Protein AF-A0A379X1Y9-F1 (afdb_monomer_lite)

Foldseek 3Di:
DQCVLVVLLCVQQVVLLVQLVVLLVCVVVVVADLLRSLVSLQVSLVSNVVSVVSNVVSVVCVVVLVVLCVVPPPDPVSLVSVLSVLLSVLSNVLSVCSNVVHPPVSSSVSSVVSSVSD

Radius of gyration: 15.01 Å; chains: 1; bounding box: 38×23×41 Å

Secondary structure (DSSP, 8-state):
---HHHHHHHHHHHHHHHHHHHHHHHHHTT-S-HHHHHHHHHHHHHHHHHHHHHHHHHHS-HHHHHHHHTTTTS-HHHHHHHHHHHHHHHHHHHHHHHHTT-SHHHHHHHHHHHHHH-

InterPro domains:
  IPR007059 DMSO reductase anchor subunit (DmsC) [PF04976] (1-110)
  IPR007059 DMSO reductase anchor subunit (DmsC) [PTHR38095] (1-117)

Sequence (118 aa):
MHELPLVFFTVFTQSAVGAFILLLIGGAMGLVAPRRKAIGLFSVMCLFGLGVIVGTFHVGQPLRALNMLLRVGHSPMSNEIVLSAAFAALGGLGALGLLLNRATPLCNALVWLAAIVE

Organism: Salmonella enterica I (NCBI:txid59201)

Structure (mmCIF, N/CA/C/O backbone):
data_AF-A0A379X1Y9-F1
#
_entry.id   AF-A0A379X1Y9-F1
#
loop_
_atom_site.group_PDB
_atom_site.id
_atom_site.type_symbol
_atom_site.label_atom_id
_atom_site.label_alt_id
_atom_site.label_comp_id
_atom_site.label_asym_id
_atom_site.label_entity_id
_atom_site.label_seq_id
_atom_site.pdbx_PDB_ins_code
_atom_site.Cartn_x
_atom_site.Cartn_y
_atom_site.Cartn_z
_atom_site.occupancy
_atom_site.B_iso_or_equiv
_atom_site.auth_seq_id
_atom_site.auth_comp_id
_atom_site.auth_asym_id
_atom_site.auth_atom_id
_atom_site.pdbx_PDB_model_num
ATOM 1 N N . MET A 1 1 ? 25.267 -13.020 -14.544 1.00 44.81 1 MET A N 1
ATOM 2 C CA . MET A 1 1 ? 24.793 -12.792 -13.158 1.00 44.81 1 MET A CA 1
ATOM 3 C C . MET A 1 1 ? 24.255 -11.361 -13.045 1.00 44.81 1 MET A C 1
ATOM 5 O O . MET A 1 1 ? 24.910 -10.500 -12.476 1.00 44.81 1 MET A O 1
ATOM 9 N N . HIS A 1 2 ? 23.119 -11.070 -13.688 1.00 56.44 2 HIS A N 1
ATOM 10 C CA . HIS A 1 2 ? 22.535 -9.718 -13.813 1.00 56.44 2 HIS A CA 1
ATOM 11 C C . HIS A 1 2 ? 20.997 -9.764 -13.689 1.00 56.44 2 HIS A C 1
ATOM 13 O O . HIS A 1 2 ? 20.296 -8.927 -14.233 1.00 56.44 2 HIS A O 1
ATOM 19 N N . GLU A 1 3 ? 20.458 -10.760 -12.985 1.00 61.97 3 GLU A N 1
ATOM 20 C CA . GLU A 1 3 ? 19.004 -10.981 -12.861 1.00 61.97 3 GLU A CA 1
ATOM 21 C C . GLU A 1 3 ? 18.552 -11.036 -11.398 1.00 61.97 3 GLU A C 1
ATOM 23 O O . GLU A 1 3 ? 17.390 -10.790 -11.100 1.00 61.97 3 GLU A O 1
ATOM 28 N N . LEU A 1 4 ? 19.493 -11.267 -10.472 1.00 72.81 4 LEU A N 1
ATOM 29 C CA . LEU A 1 4 ? 19.264 -11.284 -9.025 1.00 72.81 4 LEU A CA 1
ATOM 30 C C . LEU A 1 4 ? 18.445 -10.080 -8.534 1.00 72.81 4 LEU A C 1
ATOM 32 O O . LEU A 1 4 ? 17.497 -10.294 -7.787 1.00 72.81 4 LEU A O 1
ATOM 36 N N . PRO A 1 5 ? 18.716 -8.835 -8.965 1.00 70.06 5 PRO A N 1
ATOM 37 C CA . PRO A 1 5 ? 17.932 -7.702 -8.481 1.00 70.06 5 PRO A CA 1
ATOM 38 C C . PRO A 1 5 ? 16.508 -7.642 -9.040 1.00 70.06 5 PRO A C 1
ATOM 40 O O . PRO A 1 5 ? 15.612 -7.173 -8.345 1.00 70.06 5 PRO A O 1
ATOM 43 N N . LEU A 1 6 ? 16.283 -8.153 -10.256 1.00 75.19 6 LEU A N 1
ATOM 44 C CA . LEU A 1 6 ? 14.934 -8.296 -10.807 1.00 75.19 6 LEU A CA 1
ATOM 45 C C . LEU A 1 6 ? 14.155 -9.372 -10.038 1.00 75.19 6 LEU A C 1
ATOM 47 O O . LEU A 1 6 ? 12.997 -9.158 -9.704 1.00 75.19 6 LEU A O 1
ATOM 51 N N . VAL A 1 7 ? 14.813 -10.477 -9.677 1.00 81.50 7 VAL A N 1
ATOM 52 C CA . VAL A 1 7 ? 14.224 -11.532 -8.837 1.00 81.50 7 VAL A CA 1
ATOM 53 C C . VAL A 1 7 ? 13.876 -11.000 -7.444 1.00 81.50 7 VAL A C 1
ATOM 55 O O . VAL A 1 7 ? 12.780 -11.247 -6.948 1.00 81.50 7 VAL A O 1
ATOM 58 N N . PHE A 1 8 ? 14.771 -10.240 -6.806 1.00 78.94 8 PHE A N 1
ATOM 59 C CA . PHE A 1 8 ? 14.478 -9.624 -5.509 1.00 78.94 8 PHE A CA 1
ATOM 60 C C . PHE A 1 8 ? 13.332 -8.620 -5.597 1.00 78.94 8 PHE A C 1
ATOM 62 O O . PHE A 1 8 ? 12.477 -8.616 -4.714 1.00 78.94 8 PHE A O 1
ATOM 69 N N . PHE A 1 9 ? 13.287 -7.814 -6.663 1.00 82.06 9 PHE A N 1
ATOM 70 C CA . PHE A 1 9 ? 12.163 -6.924 -6.930 1.00 82.06 9 PHE A CA 1
ATOM 71 C C . PHE A 1 9 ? 10.852 -7.712 -6.951 1.00 82.06 9 PHE A C 1
ATOM 73 O O . PHE A 1 9 ? 10.000 -7.458 -6.105 1.00 82.06 9 PHE A O 1
ATOM 80 N N . THR A 1 10 ? 10.728 -8.715 -7.826 1.00 85.50 10 THR A N 1
ATOM 81 C CA . THR A 1 10 ? 9.474 -9.464 -7.990 1.00 85.50 10 THR A CA 1
ATO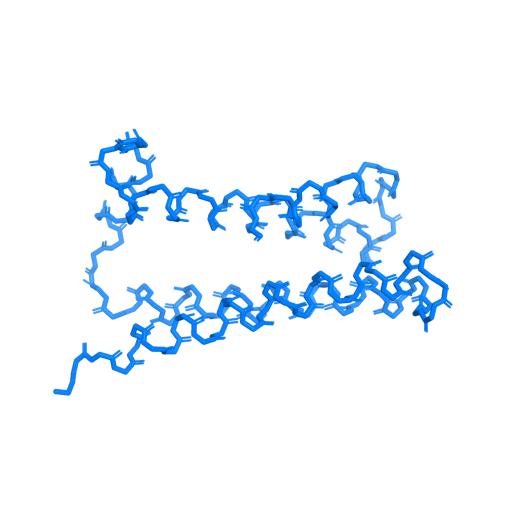M 82 C C . THR A 1 10 ? 9.076 -10.216 -6.725 1.00 85.50 10 THR A C 1
ATOM 84 O O . THR A 1 10 ? 7.914 -10.192 -6.336 1.00 85.50 10 THR A O 1
ATOM 87 N N . VAL A 1 11 ? 10.028 -10.857 -6.038 1.00 89.19 11 VAL A N 1
ATOM 88 C CA . VAL A 1 11 ? 9.720 -11.635 -4.830 1.00 89.19 11 VAL A CA 1
ATOM 89 C C . VAL A 1 11 ? 9.265 -10.721 -3.695 1.00 89.19 11 VAL A C 1
ATOM 91 O O . VAL A 1 11 ? 8.269 -11.030 -3.040 1.00 89.19 11 VAL A O 1
ATOM 94 N N . PHE A 1 12 ? 9.947 -9.598 -3.452 1.00 88.19 12 PHE A N 1
ATOM 95 C CA . PHE A 1 12 ? 9.567 -8.698 -2.363 1.00 88.19 12 PHE A CA 1
ATOM 96 C C . PHE A 1 12 ? 8.264 -7.955 -2.643 1.00 88.19 12 PHE A C 1
ATOM 98 O O . PHE A 1 12 ? 7.428 -7.878 -1.741 1.00 88.19 12 PHE A O 1
ATOM 105 N N . THR A 1 13 ? 8.061 -7.435 -3.858 1.00 91.25 13 THR A N 1
ATOM 106 C CA . THR A 1 13 ? 6.834 -6.693 -4.186 1.00 91.25 13 THR A CA 1
ATOM 107 C C . THR A 1 13 ? 5.614 -7.608 -4.172 1.00 91.25 13 THR A C 1
ATOM 109 O O . THR A 1 13 ? 4.647 -7.292 -3.484 1.00 91.25 13 THR A O 1
ATOM 112 N N . GLN A 1 14 ? 5.672 -8.784 -4.805 1.00 93.06 14 GLN A N 1
ATOM 113 C CA . GLN A 1 14 ? 4.539 -9.719 -4.833 1.00 93.06 14 GLN A CA 1
ATOM 114 C C . GLN A 1 14 ? 4.246 -10.331 -3.459 1.00 93.06 14 GLN A C 1
ATOM 116 O O . GLN A 1 14 ? 3.084 -10.447 -3.069 1.00 93.06 14 GLN A O 1
ATOM 121 N N . SER A 1 15 ? 5.280 -10.667 -2.675 1.00 94.81 15 SER A N 1
ATOM 122 C CA . SER A 1 1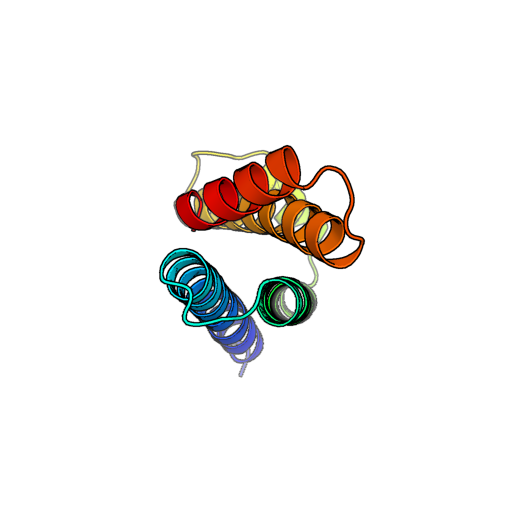5 ? 5.072 -11.136 -1.296 1.00 94.81 15 SER A CA 1
ATOM 123 C C . SER A 1 15 ? 4.420 -10.057 -0.434 1.00 94.81 15 SER A C 1
ATOM 125 O O . SER A 1 15 ? 3.566 -10.363 0.400 1.00 94.81 15 SER A O 1
ATOM 127 N N . ALA A 1 16 ? 4.795 -8.789 -0.640 1.00 96.12 16 ALA A N 1
ATOM 128 C CA . ALA A 1 16 ? 4.173 -7.675 0.055 1.00 96.12 16 ALA A CA 1
ATOM 129 C C . ALA A 1 16 ? 2.702 -7.498 -0.358 1.00 96.12 16 ALA A C 1
ATOM 131 O O . ALA A 1 16 ? 1.849 -7.422 0.521 1.00 96.12 16 ALA A O 1
ATOM 132 N N . VAL A 1 17 ? 2.372 -7.523 -1.653 1.00 96.69 17 VAL A N 1
ATOM 133 C CA . VAL A 1 17 ? 0.973 -7.470 -2.129 1.00 96.69 17 VAL A CA 1
ATOM 134 C C . VAL A 1 17 ? 0.140 -8.600 -1.508 1.00 96.69 17 VAL A C 1
ATOM 136 O O . VAL A 1 17 ? -0.899 -8.343 -0.897 1.00 96.69 17 VAL A O 1
ATOM 139 N N . GLY A 1 18 ? 0.630 -9.843 -1.549 1.00 97.56 18 GLY A N 1
ATOM 140 C CA . GLY A 1 18 ? -0.070 -10.988 -0.959 1.00 97.56 18 GLY A CA 1
ATOM 141 C C . GLY A 1 18 ? -0.303 -10.836 0.549 1.00 97.56 18 GLY A C 1
ATOM 142 O O . GLY A 1 18 ? -1.419 -11.029 1.038 1.00 97.56 18 GLY A O 1
ATOM 143 N N . ALA A 1 19 ? 0.722 -10.427 1.302 1.00 97.88 19 ALA A N 1
ATOM 144 C CA . ALA A 1 19 ? 0.593 -10.173 2.738 1.00 97.88 19 ALA A CA 1
ATOM 145 C C . ALA A 1 19 ? -0.380 -9.021 3.045 1.00 97.88 19 ALA A C 1
ATOM 147 O O . ALA A 1 19 ? -1.140 -9.093 4.015 1.00 97.88 19 ALA A O 1
ATOM 148 N N . PHE A 1 20 ? -0.385 -7.975 2.217 1.00 98.38 20 PHE A N 1
ATOM 149 C CA . PHE A 1 20 ? -1.289 -6.833 2.337 1.00 98.38 20 PHE A CA 1
ATOM 150 C C . PHE A 1 20 ? -2.753 -7.271 2.196 1.00 98.38 20 PHE A C 1
ATOM 152 O O . PHE A 1 20 ? -3.570 -6.972 3.070 1.00 98.38 20 PHE A O 1
ATOM 159 N N . ILE A 1 21 ? -3.070 -8.060 1.164 1.00 98.25 21 ILE A N 1
ATOM 160 C CA . ILE A 1 21 ? -4.416 -8.607 0.930 1.00 98.25 21 ILE A CA 1
ATOM 161 C C . ILE A 1 21 ? -4.850 -9.513 2.091 1.00 98.25 21 ILE A C 1
ATOM 163 O O . ILE A 1 21 ? -5.953 -9.360 2.621 1.00 98.25 21 ILE A O 1
ATOM 167 N N . LEU A 1 22 ? -3.974 -10.411 2.555 1.00 98.25 22 LEU A N 1
ATOM 168 C CA . LEU A 1 22 ? -4.273 -11.297 3.687 1.00 98.25 22 LEU A CA 1
ATOM 169 C C . LEU A 1 22 ? -4.567 -10.518 4.977 1.00 98.25 22 LEU A C 1
ATOM 171 O O . LEU A 1 22 ? -5.478 -10.881 5.723 1.00 98.25 22 LEU A O 1
ATOM 175 N N . LEU A 1 23 ? -3.848 -9.422 5.235 1.00 98.19 23 LEU A N 1
ATOM 176 C CA . LEU A 1 23 ? -4.111 -8.543 6.377 1.00 98.19 23 LEU A CA 1
ATOM 177 C C . LEU A 1 23 ? -5.459 -7.821 6.263 1.00 98.19 23 LEU A C 1
ATOM 179 O O . LEU A 1 23 ? -6.136 -7.641 7.280 1.00 98.19 23 LEU A O 1
ATOM 183 N N . LEU A 1 24 ? -5.870 -7.417 5.057 1.00 97.88 24 LEU A N 1
ATOM 184 C CA . LEU A 1 24 ? -7.190 -6.822 4.833 1.00 97.88 24 LEU A CA 1
ATOM 185 C C . LEU A 1 24 ? -8.312 -7.827 5.072 1.00 97.88 24 LEU A C 1
ATOM 187 O O . LEU A 1 24 ? -9.241 -7.516 5.819 1.00 97.88 24 LEU A O 1
ATOM 191 N N . ILE A 1 25 ? -8.194 -9.035 4.516 1.00 98.00 25 ILE A N 1
ATOM 192 C CA . ILE A 1 25 ? -9.166 -10.118 4.710 1.00 98.00 25 ILE A CA 1
ATOM 193 C C . ILE A 1 25 ? -9.244 -10.500 6.191 1.00 98.00 25 ILE A C 1
ATOM 195 O O . ILE A 1 25 ? -10.327 -10.492 6.772 1.00 98.00 25 ILE A O 1
ATOM 199 N N . GLY A 1 26 ? -8.103 -10.742 6.842 1.00 97.88 26 GLY A N 1
ATOM 200 C CA . GLY A 1 26 ? -8.054 -11.055 8.271 1.00 97.88 26 GLY A CA 1
ATOM 201 C C . GLY A 1 26 ? -8.638 -9.938 9.140 1.00 97.88 26 GLY A C 1
ATOM 202 O O . GLY A 1 26 ? -9.314 -10.207 10.132 1.00 97.88 26 GLY A O 1
ATOM 203 N N . GLY A 1 27 ? -8.442 -8.677 8.750 1.00 96.81 27 GLY A N 1
ATOM 204 C CA . GLY A 1 27 ? -9.082 -7.529 9.385 1.00 96.81 27 GLY A CA 1
ATOM 205 C C . GLY A 1 27 ? -10.601 -7.489 9.192 1.00 96.81 27 GLY A C 1
ATOM 206 O O . GLY A 1 27 ? -11.321 -7.207 10.146 1.00 96.81 27 GLY A O 1
ATOM 207 N N . ALA A 1 28 ? -11.093 -7.783 7.987 1.00 96.38 28 ALA A N 1
ATOM 208 C CA . ALA A 1 28 ? -12.523 -7.820 7.669 1.00 96.38 28 ALA A CA 1
ATOM 209 C C . ALA A 1 28 ? -13.252 -8.968 8.376 1.00 96.38 28 ALA A C 1
ATOM 211 O O . ALA A 1 28 ? -14.386 -8.805 8.815 1.00 96.38 28 ALA A O 1
ATOM 212 N N . MET A 1 29 ? -12.577 -10.106 8.539 1.00 97.75 29 MET A N 1
ATOM 213 C CA . MET A 1 29 ? -13.081 -11.270 9.270 1.00 97.75 29 MET A CA 1
ATOM 214 C C . MET A 1 29 ? -12.991 -11.117 10.798 1.00 97.75 29 MET A C 1
ATOM 216 O O . MET A 1 29 ? -13.379 -12.026 11.525 1.00 97.75 29 MET A O 1
ATOM 220 N N . GLY A 1 30 ? -12.438 -10.010 11.308 1.00 96.56 30 GLY A N 1
ATOM 221 C CA . GLY A 1 30 ? -12.232 -9.805 12.746 1.00 96.56 30 GLY A CA 1
ATOM 222 C C . GLY A 1 30 ? -11.127 -10.675 13.365 1.00 96.56 30 GLY A C 1
ATOM 223 O O . GLY A 1 30 ? -10.970 -10.682 14.583 1.00 96.56 30 GLY A O 1
ATOM 224 N N . LEU A 1 31 ? -10.332 -11.374 12.546 1.00 97.62 31 LEU A N 1
ATOM 225 C CA . LEU A 1 31 ? -9.207 -12.215 12.980 1.00 97.62 31 LEU A CA 1
ATOM 226 C C . LEU A 1 31 ? -7.985 -11.382 13.395 1.00 97.62 31 LEU A C 1
ATOM 228 O O . LEU A 1 31 ? -7.132 -11.845 14.153 1.00 97.62 31 LEU A O 1
ATOM 232 N N . VAL A 1 32 ? -7.887 -10.145 12.899 1.00 96.44 32 VAL A N 1
ATOM 233 C CA . VAL A 1 32 ? -6.777 -9.229 13.177 1.00 96.44 32 VAL A CA 1
ATOM 234 C C . VAL A 1 32 ? -7.304 -7.949 13.817 1.00 96.44 32 VAL A C 1
ATOM 236 O O . VAL A 1 32 ? -8.071 -7.201 13.213 1.00 96.44 32 VAL A O 1
ATOM 239 N N . ALA A 1 33 ? -6.836 -7.654 15.033 1.00 96.81 33 ALA A N 1
ATOM 240 C CA . ALA A 1 33 ? -7.199 -6.429 15.742 1.00 96.81 33 ALA A CA 1
ATOM 241 C C . ALA A 1 33 ? -6.856 -5.167 14.914 1.00 96.81 33 ALA A C 1
ATOM 243 O O . ALA A 1 33 ? -5.777 -5.121 14.311 1.00 96.81 33 ALA A O 1
ATOM 244 N N . PRO A 1 34 ? -7.680 -4.096 14.944 1.00 94.81 34 PRO A N 1
ATOM 245 C CA . PRO A 1 34 ? -7.507 -2.925 14.076 1.00 94.81 34 PRO A CA 1
ATOM 246 C C . PRO A 1 34 ? -6.110 -2.295 14.127 1.00 94.81 34 PRO A C 1
ATOM 248 O O . PRO A 1 34 ? -5.536 -1.965 13.090 1.00 94.81 34 PRO A O 1
ATOM 251 N N . ARG A 1 35 ? -5.519 -2.188 15.325 1.00 95.38 35 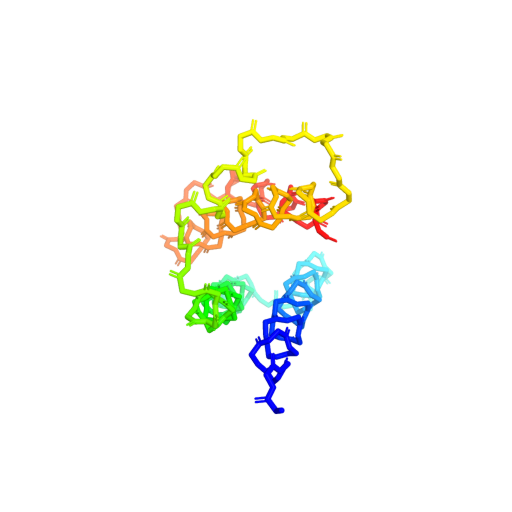ARG A N 1
ATOM 252 C CA . ARG A 1 35 ? -4.165 -1.641 15.495 1.00 95.38 35 ARG A CA 1
ATOM 253 C C . ARG A 1 35 ? -3.086 -2.548 14.899 1.00 95.38 35 ARG A C 1
ATOM 255 O O . ARG A 1 35 ? -2.155 -2.039 14.284 1.00 95.38 35 ARG A O 1
ATOM 262 N N . ARG A 1 36 ? -3.215 -3.873 15.049 1.00 97.06 36 ARG A N 1
ATOM 263 C CA . ARG A 1 36 ? -2.285 -4.845 14.445 1.00 97.06 36 ARG A CA 1
ATOM 264 C C . ARG A 1 36 ? -2.390 -4.824 12.923 1.00 97.06 36 ARG A C 1
ATOM 266 O O . ARG A 1 36 ? -1.360 -4.825 12.264 1.00 97.06 36 ARG A O 1
ATOM 273 N N . LYS A 1 37 ? -3.610 -4.712 12.386 1.00 97.19 37 LYS A N 1
ATOM 274 C CA . LYS A 1 37 ? -3.860 -4.534 10.950 1.00 97.19 37 LYS A CA 1
ATOM 275 C C . LYS A 1 37 ? -3.145 -3.290 10.421 1.00 97.19 37 LYS A C 1
ATOM 277 O O . LYS A 1 37 ? -2.386 -3.394 9.471 1.00 97.19 37 LYS A O 1
ATOM 282 N N . ALA A 1 38 ? -3.342 -2.132 11.055 1.00 97.31 38 ALA A N 1
ATOM 283 C CA . ALA A 1 38 ? -2.729 -0.876 10.618 1.00 97.31 38 ALA A CA 1
ATOM 284 C C . ALA A 1 38 ? -1.190 -0.926 10.629 1.00 97.31 38 ALA A C 1
ATOM 286 O O . ALA A 1 38 ? -0.558 -0.511 9.662 1.00 97.31 38 ALA A O 1
ATOM 287 N N . ILE A 1 39 ? -0.593 -1.482 11.693 1.00 98.12 39 ILE A N 1
ATOM 288 C CA . ILE A 1 39 ? 0.861 -1.692 11.773 1.00 98.12 39 ILE A CA 1
ATOM 289 C C . ILE A 1 39 ? 1.321 -2.644 10.666 1.00 98.12 39 ILE A C 1
ATOM 291 O O . ILE A 1 39 ? 2.242 -2.307 9.934 1.00 98.12 39 ILE A O 1
ATOM 295 N N . GLY A 1 40 ? 0.654 -3.790 10.509 1.00 98.06 40 GLY A N 1
ATOM 296 C CA . GLY A 1 40 ? 0.999 -4.787 9.497 1.00 98.06 40 GLY A CA 1
ATOM 297 C C . GLY A 1 40 ? 0.944 -4.230 8.077 1.00 98.06 40 GLY A C 1
ATOM 298 O O . GLY A 1 40 ? 1.904 -4.393 7.332 1.00 98.06 40 GLY A O 1
ATOM 299 N N . LEU A 1 41 ? -0.132 -3.518 7.721 1.00 98.25 41 LEU A N 1
ATOM 300 C CA . LEU A 1 41 ? -0.274 -2.895 6.402 1.00 98.25 41 LEU A CA 1
ATOM 301 C C 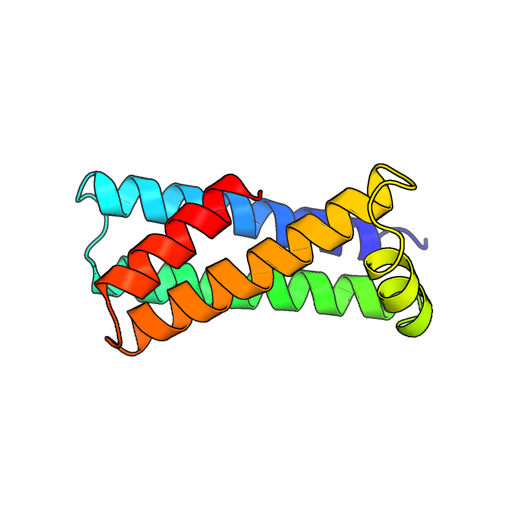. LEU A 1 41 ? 0.874 -1.915 6.140 1.00 98.25 41 LEU A C 1
ATOM 303 O O . LEU A 1 41 ? 1.491 -1.970 5.083 1.00 98.25 41 LEU A O 1
ATOM 307 N N . PHE A 1 42 ? 1.213 -1.063 7.112 1.00 98.19 42 PHE A N 1
ATOM 308 C CA . PHE A 1 42 ? 2.313 -0.112 6.950 1.00 98.19 42 PHE A CA 1
ATOM 309 C C . PHE A 1 42 ? 3.677 -0.810 6.837 1.00 98.19 42 PHE A C 1
ATOM 311 O O . PHE A 1 42 ? 4.466 -0.475 5.958 1.00 98.19 42 PHE A O 1
ATOM 318 N N . SER A 1 43 ? 3.940 -1.822 7.669 1.00 98.00 43 SER A N 1
ATOM 319 C CA . SER A 1 43 ? 5.173 -2.618 7.604 1.00 98.00 43 SER A CA 1
ATOM 320 C C . SER A 1 43 ? 5.344 -3.315 6.254 1.00 98.00 43 SER A C 1
ATOM 322 O O . SER A 1 43 ? 6.442 -3.327 5.700 1.00 98.00 43 SER A O 1
ATOM 324 N N . VAL A 1 44 ? 4.261 -3.857 5.701 1.00 97.56 44 VAL A N 1
ATOM 325 C CA . VAL A 1 44 ? 4.264 -4.499 4.384 1.00 97.56 44 VAL A CA 1
ATOM 326 C C . VAL A 1 44 ? 4.484 -3.477 3.263 1.00 97.56 44 VAL A C 1
ATOM 328 O O . VAL A 1 44 ? 5.253 -3.749 2.344 1.00 97.56 44 VAL A O 1
ATOM 331 N N . MET A 1 45 ? 3.917 -2.270 3.363 1.00 97.50 45 MET A N 1
ATOM 332 C CA . MET A 1 45 ? 4.208 -1.189 2.410 1.00 97.50 45 MET A CA 1
ATOM 333 C C . MET A 1 45 ? 5.675 -0.738 2.460 1.00 97.50 45 MET A C 1
ATOM 335 O O . MET A 1 45 ? 6.260 -0.442 1.418 1.00 97.50 45 MET A O 1
ATOM 339 N N . CYS A 1 46 ? 6.305 -0.724 3.640 1.00 96.25 46 CYS A N 1
ATOM 340 C CA . CYS A 1 46 ? 7.748 -0.492 3.749 1.00 96.25 46 CYS A CA 1
ATOM 341 C C . CYS A 1 46 ? 8.554 -1.578 3.022 1.00 96.25 46 CYS A C 1
ATOM 343 O O . CYS A 1 46 ? 9.494 -1.251 2.299 1.00 96.25 46 CYS A O 1
ATOM 345 N N . LEU A 1 47 ? 8.174 -2.852 3.172 1.00 94.50 47 LEU A N 1
ATOM 346 C CA . LEU A 1 47 ? 8.811 -3.962 2.456 1.00 94.50 47 LEU A CA 1
ATOM 347 C C . LEU A 1 47 ? 8.642 -3.830 0.935 1.00 94.50 47 LEU A C 1
ATOM 349 O O . LEU A 1 47 ? 9.614 -3.999 0.200 1.00 94.50 47 LEU A O 1
ATOM 353 N N . PHE A 1 48 ? 7.445 -3.462 0.471 1.00 95.12 48 PHE A N 1
ATOM 354 C CA . PHE A 1 48 ? 7.183 -3.178 -0.941 1.00 95.12 48 PHE A CA 1
ATOM 355 C C . PHE A 1 48 ? 8.112 -2.073 -1.466 1.00 95.12 48 PHE A C 1
ATOM 357 O O . PHE A 1 48 ? 8.787 -2.255 -2.478 1.00 95.12 48 PHE A O 1
ATOM 364 N N . GLY A 1 49 ? 8.211 -0.951 -0.743 1.00 92.00 49 GLY A N 1
ATOM 365 C CA . GLY A 1 49 ? 9.091 0.164 -1.102 1.00 92.00 49 GLY A CA 1
ATOM 366 C C . GLY A 1 49 ? 10.568 -0.235 -1.174 1.00 92.00 49 GLY A C 1
ATOM 367 O O . GLY A 1 49 ? 11.266 0.168 -2.102 1.00 92.00 49 GLY A O 1
ATOM 368 N N . LEU A 1 50 ? 11.038 -1.081 -0.252 1.00 89.69 50 LEU A N 1
ATOM 369 C CA . LEU A 1 50 ? 12.392 -1.642 -0.311 1.00 89.69 50 LEU A CA 1
ATOM 370 C C . LEU A 1 50 ? 12.598 -2.507 -1.561 1.00 89.69 50 LEU A C 1
ATOM 372 O O . LEU A 1 50 ? 13.623 -2.363 -2.224 1.00 89.69 50 LEU A O 1
ATOM 376 N N . GLY A 1 51 ? 11.622 -3.347 -1.921 1.00 88.50 51 GLY A N 1
ATOM 377 C CA . GLY A 1 51 ? 11.654 -4.135 -3.157 1.00 88.50 51 GLY A CA 1
ATOM 378 C C . GLY A 1 51 ? 11.794 -3.258 -4.404 1.00 88.50 51 GLY A C 1
ATOM 379 O O . GLY A 1 51 ? 12.663 -3.506 -5.241 1.00 88.50 51 GLY A O 1
ATOM 380 N N . VAL A 1 52 ? 11.015 -2.174 -4.485 1.00 86.44 52 VAL A N 1
ATOM 381 C CA . VAL A 1 52 ? 11.092 -1.183 -5.576 1.00 86.44 52 VAL A CA 1
ATOM 382 C C . VAL A 1 52 ? 12.461 -0.494 -5.625 1.00 86.44 52 VAL A C 1
ATOM 384 O O . VAL A 1 52 ? 13.058 -0.368 -6.697 1.00 86.44 52 VAL A O 1
ATOM 387 N N . ILE A 1 53 ? 12.998 -0.068 -4.479 1.00 85.19 53 ILE A N 1
ATOM 388 C CA . ILE A 1 53 ? 14.318 0.577 -4.396 1.00 85.19 53 ILE A CA 1
ATOM 389 C C . ILE A 1 53 ? 15.424 -0.380 -4.871 1.00 85.19 53 ILE A C 1
ATOM 391 O O . ILE A 1 53 ? 16.240 -0.006 -5.711 1.00 85.19 53 ILE A O 1
ATOM 395 N N . VAL A 1 54 ? 15.422 -1.634 -4.411 1.00 82.00 54 VAL A N 1
ATOM 396 C CA . VAL A 1 54 ? 16.387 -2.655 -4.860 1.00 82.00 54 VAL A CA 1
ATOM 397 C C . VAL A 1 54 ? 16.274 -2.900 -6.369 1.00 82.00 54 VAL A C 1
ATOM 399 O O . VAL A 1 54 ? 17.296 -2.963 -7.054 1.00 82.00 54 VAL A O 1
ATOM 402 N N . GLY A 1 55 ? 15.051 -2.966 -6.904 1.00 74.69 55 GLY A N 1
ATOM 403 C CA . GLY A 1 55 ? 14.814 -3.118 -8.342 1.00 74.69 55 GLY A CA 1
ATOM 404 C C . GLY A 1 55 ? 15.338 -1.940 -9.170 1.00 74.69 55 GLY A C 1
ATOM 405 O O . GLY A 1 55 ? 15.968 -2.140 -10.207 1.00 74.69 55 GLY A O 1
ATOM 406 N N . THR A 1 56 ? 15.148 -0.703 -8.702 1.00 68.81 56 THR A N 1
ATOM 407 C CA . THR A 1 56 ? 15.620 0.499 -9.418 1.00 68.81 56 THR A CA 1
ATOM 408 C C . THR A 1 56 ? 17.139 0.660 -9.420 1.00 68.81 56 THR A C 1
ATOM 410 O O . THR A 1 56 ? 17.687 1.120 -10.426 1.00 68.81 56 THR A O 1
ATOM 413 N N . PHE A 1 57 ? 17.840 0.226 -8.365 1.00 68.19 57 PHE A N 1
ATOM 414 C CA . PHE A 1 57 ? 19.309 0.253 -8.328 1.00 68.19 57 PHE A CA 1
ATOM 415 C C . PHE A 1 57 ? 19.961 -0.626 -9.404 1.00 68.19 57 PHE A C 1
ATOM 417 O O . PHE A 1 57 ? 21.085 -0.350 -9.815 1.00 68.19 57 PHE A O 1
ATOM 424 N N . HIS A 1 58 ? 19.254 -1.634 -9.915 1.00 63.78 58 HIS A N 1
ATOM 425 C CA . HIS A 1 58 ? 19.777 -2.536 -10.943 1.00 63.78 58 HIS A CA 1
ATOM 426 C C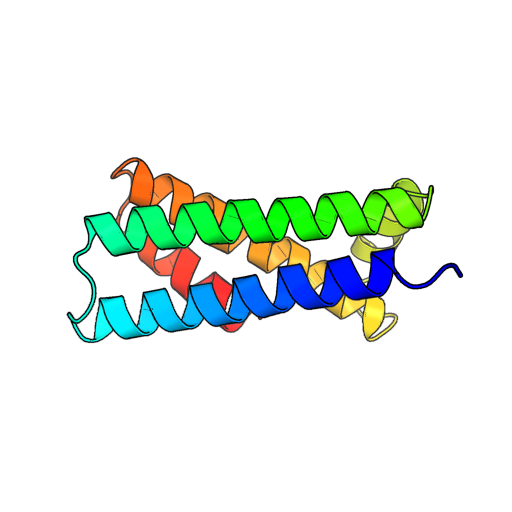 . HIS A 1 58 ? 19.780 -1.955 -12.355 1.00 63.78 58 HIS A C 1
ATOM 428 O O . HIS A 1 58 ? 20.622 -2.295 -13.180 1.00 63.78 58 HIS A O 1
ATOM 434 N N . VAL A 1 59 ? 18.827 -1.074 -12.657 1.00 57.03 59 VAL A N 1
ATOM 435 C CA . VAL A 1 59 ? 18.599 -0.618 -14.037 1.00 57.03 59 VAL A CA 1
ATOM 436 C C . VAL A 1 59 ? 19.464 0.603 -14.375 1.00 57.03 59 VAL A C 1
ATOM 438 O O . VAL A 1 59 ? 19.624 0.936 -15.546 1.00 57.03 59 VAL A O 1
ATOM 441 N N . GLY A 1 60 ? 20.027 1.298 -13.375 1.00 58.34 60 GLY A N 1
ATOM 442 C CA . GLY A 1 60 ? 20.869 2.491 -13.564 1.00 58.34 60 GLY A CA 1
ATOM 443 C C . GLY A 1 60 ? 20.179 3.656 -14.295 1.00 58.34 60 GLY A C 1
ATOM 444 O O . GLY A 1 60 ? 20.827 4.631 -14.665 1.00 58.34 60 GLY A O 1
ATOM 445 N N . GLN A 1 61 ? 18.869 3.554 -14.554 1.00 62.09 61 GLN A N 1
ATOM 446 C CA . GLN A 1 61 ? 18.129 4.433 -15.464 1.00 62.09 61 GLN A CA 1
ATOM 447 C C . GLN A 1 61 ? 16.765 4.841 -14.879 1.00 62.09 61 GLN A C 1
ATOM 449 O O . GLN A 1 61 ? 15.721 4.536 -15.462 1.00 62.09 61 GLN A O 1
ATOM 454 N N . PRO A 1 62 ? 16.743 5.581 -13.756 1.00 63.09 62 PRO A N 1
ATOM 455 C CA . PRO A 1 62 ? 15.506 6.088 -13.148 1.00 63.09 62 PRO A CA 1
ATOM 456 C C . PRO A 1 62 ? 14.659 6.927 -14.123 1.00 63.09 62 PRO A C 1
ATOM 458 O O . PRO A 1 62 ? 13.432 6.859 -14.109 1.00 63.09 62 PRO A O 1
ATOM 461 N N . LEU A 1 63 ? 15.302 7.641 -15.053 1.00 66.00 63 LEU A N 1
ATOM 462 C CA . LEU A 1 63 ? 14.623 8.411 -16.103 1.00 66.00 63 LEU A CA 1
ATOM 463 C C . LEU A 1 63 ? 13.837 7.532 -17.093 1.00 66.00 63 LEU A C 1
ATOM 465 O O . LEU A 1 63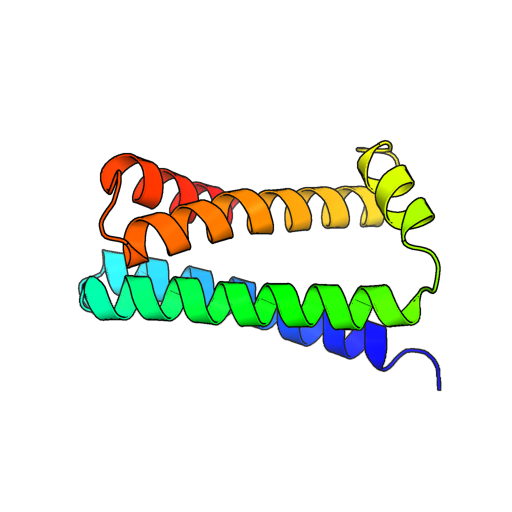 ? 12.819 7.969 -17.627 1.00 66.00 63 LEU A O 1
ATOM 469 N N . ARG A 1 64 ? 14.261 6.281 -17.332 1.00 67.06 64 ARG A N 1
ATOM 470 C CA . ARG A 1 64 ? 13.498 5.352 -18.182 1.00 67.06 64 ARG A CA 1
ATOM 471 C C . ARG A 1 64 ? 12.246 4.842 -17.483 1.00 67.06 64 ARG A C 1
ATOM 473 O O . ARG A 1 64 ? 11.224 4.731 -18.149 1.00 67.06 64 ARG A O 1
ATOM 480 N N . ALA A 1 65 ? 12.298 4.601 -16.173 1.00 64.94 65 ALA A N 1
ATOM 481 C CA . ALA A 1 65 ? 11.114 4.232 -15.398 1.00 64.94 65 ALA A CA 1
ATOM 482 C C . ALA A 1 65 ? 10.049 5.345 -15.443 1.00 64.94 65 ALA A C 1
ATOM 484 O O . ALA A 1 65 ? 8.875 5.063 -15.668 1.00 64.94 65 ALA A O 1
ATOM 485 N N . LEU A 1 66 ? 10.466 6.616 -15.359 1.00 68.12 66 LEU A N 1
ATOM 486 C CA . LEU A 1 66 ? 9.555 7.755 -15.529 1.00 68.12 66 LEU A CA 1
ATOM 487 C C . LEU A 1 66 ? 8.917 7.789 -16.928 1.00 68.12 66 LEU A C 1
ATOM 489 O O . LEU A 1 66 ? 7.713 7.984 -17.066 1.00 68.12 66 LEU A O 1
ATOM 493 N N . ASN A 1 67 ? 9.707 7.539 -17.974 1.00 71.75 67 ASN A N 1
ATOM 494 C CA . ASN A 1 67 ? 9.185 7.460 -19.341 1.00 71.75 67 ASN A CA 1
ATOM 495 C C . ASN A 1 67 ? 8.235 6.268 -19.549 1.00 71.75 67 ASN A C 1
ATOM 497 O O . ASN A 1 67 ? 7.326 6.361 -20.371 1.00 71.75 67 ASN A O 1
ATOM 501 N N . MET A 1 68 ? 8.423 5.161 -18.823 1.00 66.62 68 MET A N 1
ATOM 502 C CA . MET A 1 68 ? 7.508 4.013 -18.844 1.00 66.62 68 MET A CA 1
ATOM 503 C C . MET A 1 68 ? 6.182 4.318 -18.141 1.00 66.62 68 MET A C 1
ATOM 505 O O . MET A 1 68 ? 5.153 3.845 -18.612 1.00 66.62 68 MET A O 1
ATOM 509 N N . LEU A 1 69 ? 6.179 5.149 -17.091 1.00 67.44 69 LEU A N 1
ATOM 510 C CA . LEU A 1 69 ? 4.944 5.651 -16.469 1.00 67.44 69 LEU A CA 1
ATOM 511 C C . LEU A 1 69 ? 4.137 6.539 -17.427 1.00 67.44 69 LEU A C 1
ATOM 513 O O . LEU A 1 69 ? 2.913 6.494 -17.432 1.00 67.44 69 LEU A O 1
ATOM 517 N N . LEU A 1 70 ? 4.817 7.322 -18.269 1.00 72.56 70 LEU A N 1
ATOM 518 C CA . LEU A 1 70 ? 4.181 8.209 -19.253 1.00 72.56 70 LEU A CA 1
ATOM 519 C C . LEU A 1 70 ? 3.707 7.482 -20.525 1.00 72.56 70 LEU A C 1
ATOM 521 O O . LEU A 1 70 ? 3.033 8.085 -21.357 1.00 72.56 70 LEU A O 1
ATOM 525 N N . ARG A 1 71 ? 4.049 6.197 -20.691 1.00 76.31 71 ARG A N 1
ATOM 526 C CA . ARG A 1 71 ? 3.691 5.359 -21.851 1.00 76.31 71 ARG A CA 1
ATOM 527 C C . ARG A 1 71 ? 2.679 4.265 -21.501 1.00 76.31 71 ARG A C 1
ATOM 529 O O . ARG A 1 71 ? 2.770 3.152 -22.018 1.00 76.31 71 ARG A O 1
ATOM 536 N N . VAL A 1 72 ? 1.702 4.597 -20.656 1.00 75.50 72 VAL A N 1
ATOM 537 C CA . VAL A 1 72 ? 0.589 3.703 -20.295 1.00 75.50 72 VAL A CA 1
ATOM 538 C C . VAL A 1 72 ? -0.026 3.078 -21.555 1.00 75.50 72 VAL A C 1
ATOM 540 O O . VAL A 1 72 ? -0.324 3.783 -22.518 1.00 75.50 72 VAL A O 1
ATOM 543 N N . GLY A 1 73 ? -0.205 1.755 -21.562 1.00 73.25 73 GLY A N 1
ATOM 544 C CA . GLY A 1 73 ? -0.836 1.020 -22.662 1.00 73.25 73 GLY A CA 1
ATOM 545 C C . GLY A 1 73 ? 0.098 0.571 -23.790 1.00 73.25 73 GLY A C 1
ATOM 546 O O . GLY A 1 73 ? -0.345 -0.166 -24.667 1.00 73.25 73 GLY A O 1
ATOM 547 N N . HIS A 1 74 ? 1.383 0.945 -23.779 1.00 77.94 74 HIS A N 1
ATOM 548 C CA . HIS A 1 74 ? 2.324 0.530 -24.831 1.00 77.94 74 HIS A CA 1
ATOM 549 C C . HIS A 1 74 ? 2.873 -0.894 -24.665 1.00 77.94 74 HIS A C 1
ATOM 551 O O . HIS A 1 74 ? 3.281 -1.505 -25.653 1.00 77.94 74 HIS A O 1
ATOM 557 N N . SER A 1 75 ? 2.936 -1.423 -23.440 1.00 81.62 75 SER A N 1
ATOM 558 C CA . SER A 1 75 ? 3.380 -2.796 -23.181 1.00 81.62 75 SER A CA 1
ATOM 559 C C . SER A 1 75 ? 2.836 -3.327 -21.848 1.00 81.62 75 SER A C 1
ATOM 561 O O . SER A 1 75 ? 2.578 -2.527 -20.943 1.00 81.62 75 SER A O 1
ATOM 563 N N . PRO A 1 76 ? 2.720 -4.661 -21.680 1.00 81.19 76 PRO A N 1
ATOM 564 C CA . PRO A 1 76 ? 2.346 -5.264 -20.397 1.00 81.19 76 PRO A CA 1
ATOM 565 C C . PRO A 1 76 ? 3.240 -4.799 -19.240 1.00 81.19 76 PRO A C 1
ATOM 567 O O . PRO A 1 76 ? 2.744 -4.443 -18.179 1.00 81.19 76 PRO A O 1
ATOM 570 N N . MET A 1 77 ? 4.548 -4.688 -19.490 1.00 78.25 77 MET A N 1
ATOM 571 C CA . MET A 1 77 ? 5.529 -4.223 -18.506 1.00 78.25 77 MET A CA 1
ATOM 572 C C . MET A 1 77 ? 5.305 -2.761 -18.079 1.00 78.25 77 MET A C 1
ATOM 574 O O . MET A 1 77 ? 5.482 -2.421 -16.915 1.00 78.25 77 MET A O 1
ATOM 578 N N . SER A 1 78 ? 4.913 -1.875 -19.004 1.00 80.81 78 SER A N 1
ATOM 579 C CA . SER A 1 78 ? 4.589 -0.480 -18.668 1.00 80.81 78 SER A CA 1
ATOM 580 C C . SER A 1 78 ? 3.310 -0.390 -17.832 1.00 80.81 78 SER A C 1
ATOM 582 O O . SER A 1 78 ? 3.273 0.378 -16.871 1.00 80.81 78 SER A O 1
ATOM 584 N N . ASN A 1 79 ? 2.300 -1.209 -18.141 1.00 85.06 79 ASN A N 1
ATOM 585 C CA . ASN A 1 79 ? 1.070 -1.268 -17.352 1.00 85.06 79 ASN A CA 1
ATOM 586 C C . ASN A 1 79 ? 1.341 -1.745 -15.920 1.00 85.06 79 ASN A C 1
ATOM 588 O O . ASN A 1 79 ? 0.836 -1.138 -14.984 1.00 85.06 79 ASN A O 1
ATOM 592 N N . GLU A 1 80 ? 2.175 -2.769 -15.744 1.00 82.81 80 GLU A N 1
ATOM 593 C CA . GLU A 1 80 ? 2.557 -3.279 -14.421 1.00 82.81 80 GLU A CA 1
ATOM 594 C C . GLU A 1 80 ? 3.262 -2.206 -13.578 1.00 82.81 80 GLU A C 1
ATOM 596 O O . GLU A 1 80 ? 2.891 -1.979 -12.433 1.00 82.81 80 GLU A O 1
ATOM 601 N N . ILE A 1 81 ? 4.192 -1.437 -14.160 1.00 83.38 81 ILE A N 1
ATOM 602 C CA . ILE A 1 81 ? 4.855 -0.322 -13.456 1.00 83.38 81 ILE A CA 1
ATOM 603 C C . ILE A 1 81 ? 3.837 0.727 -12.975 1.00 83.38 81 ILE A C 1
ATOM 605 O O . ILE A 1 81 ? 3.971 1.269 -11.876 1.00 83.38 81 ILE A O 1
ATOM 609 N N . VAL A 1 82 ? 2.820 1.027 -13.787 1.00 87.38 82 VAL A N 1
ATOM 610 C CA . VAL A 1 82 ? 1.764 1.993 -13.444 1.00 87.38 82 VAL A CA 1
ATOM 611 C C . VAL A 1 82 ? 0.861 1.452 -12.337 1.00 87.38 82 VAL A C 1
ATOM 613 O O . VAL A 1 82 ? 0.553 2.191 -11.401 1.00 87.38 82 VAL A O 1
ATOM 616 N N . LEU A 1 83 ? 0.471 0.177 -12.410 1.00 90.31 83 LEU A N 1
ATOM 617 C CA . LEU A 1 83 ? -0.330 -0.491 -11.380 1.00 90.31 83 LEU A CA 1
ATOM 618 C C . LEU A 1 83 ? 0.429 -0.551 -10.053 1.00 90.31 83 LEU A C 1
ATOM 620 O O . LEU A 1 83 ? -0.089 -0.089 -9.040 1.00 90.31 83 LEU A O 1
ATOM 624 N N . SER A 1 84 ? 1.699 -0.950 -10.071 1.00 90.00 84 SER A N 1
ATOM 625 C CA . SER A 1 84 ? 2.557 -0.961 -8.885 1.00 90.00 84 SER A CA 1
ATOM 626 C C . SER A 1 84 ? 2.750 0.435 -8.282 1.00 90.00 84 SER A C 1
ATOM 628 O O . SER A 1 84 ? 2.772 0.591 -7.058 1.00 90.00 84 SER A O 1
ATOM 630 N N . ALA A 1 85 ? 2.850 1.484 -9.108 1.00 90.38 85 ALA A N 1
ATOM 631 C CA . ALA A 1 85 ? 2.896 2.866 -8.625 1.00 90.38 85 ALA A CA 1
ATOM 632 C C . ALA A 1 85 ? 1.562 3.307 -7.994 1.00 90.38 85 ALA A C 1
ATOM 634 O O . ALA A 1 85 ? 1.557 3.962 -6.947 1.00 90.38 85 ALA A O 1
ATOM 635 N N . ALA A 1 86 ? 0.429 2.927 -8.591 1.00 93.75 86 ALA A N 1
ATOM 636 C CA . ALA A 1 86 ? -0.896 3.189 -8.038 1.00 93.75 86 ALA A CA 1
ATOM 637 C C . ALA A 1 86 ? -1.123 2.431 -6.719 1.00 93.75 86 ALA A C 1
ATOM 639 O O . ALA A 1 86 ? -1.589 3.030 -5.747 1.00 93.75 86 ALA A O 1
ATOM 640 N N . PHE A 1 87 ? -0.713 1.162 -6.638 1.00 95.75 87 PHE A N 1
ATOM 641 C CA . PHE A 1 87 ? -0.710 0.370 -5.410 1.00 95.75 87 PHE A CA 1
ATOM 642 C C . PHE A 1 87 ? 0.129 1.040 -4.318 1.00 95.75 87 PHE A C 1
ATOM 644 O O . PHE A 1 87 ? -0.352 1.231 -3.201 1.00 95.75 87 PHE A O 1
ATOM 651 N N . ALA A 1 88 ? 1.350 1.480 -4.642 1.00 95.25 88 ALA A N 1
ATOM 652 C CA . ALA A 1 88 ? 2.220 2.177 -3.698 1.00 95.25 88 ALA A CA 1
ATOM 653 C C . ALA A 1 88 ? 1.572 3.451 -3.134 1.00 95.25 88 ALA A C 1
ATOM 655 O O . ALA A 1 88 ? 1.623 3.688 -1.925 1.00 95.25 88 ALA A O 1
ATOM 656 N N . ALA A 1 89 ? 0.928 4.251 -3.989 1.00 96.12 89 ALA A N 1
ATOM 657 C CA . ALA A 1 89 ? 0.255 5.479 -3.579 1.00 96.12 89 ALA A CA 1
ATOM 658 C C . ALA A 1 89 ? -0.982 5.201 -2.708 1.00 96.12 89 ALA A C 1
ATOM 660 O O . ALA A 1 89 ? -1.087 5.731 -1.600 1.00 96.12 89 ALA A O 1
ATOM 661 N N . LEU A 1 90 ? -1.903 4.353 -3.175 1.00 97.94 90 LEU A N 1
ATOM 662 C CA . LEU A 1 90 ? -3.156 4.046 -2.476 1.00 97.94 90 LEU A CA 1
ATOM 663 C C . LEU A 1 90 ? -2.893 3.277 -1.175 1.00 97.94 90 LEU A C 1
ATOM 665 O O . LEU A 1 90 ? -3.365 3.671 -0.105 1.00 97.94 90 LEU A O 1
ATOM 669 N N . GLY A 1 91 ? -2.093 2.214 -1.257 1.00 97.56 91 GLY A N 1
ATOM 670 C CA . GLY A 1 91 ? -1.741 1.353 -0.134 1.00 97.56 91 GLY A CA 1
ATOM 671 C C . GLY A 1 91 ? -0.888 2.085 0.893 1.00 97.56 91 GLY A C 1
ATOM 672 O O . GLY A 1 91 ? -1.174 2.009 2.085 1.00 97.56 91 GLY A O 1
ATOM 673 N N . GLY A 1 92 ? 0.102 2.866 0.451 1.00 97.31 92 GLY A N 1
ATOM 674 C CA . GLY A 1 92 ? 0.994 3.625 1.327 1.00 97.31 92 GLY A CA 1
ATOM 675 C C . GLY A 1 92 ? 0.271 4.730 2.093 1.00 97.31 92 GLY A C 1
ATOM 676 O O . GLY A 1 92 ? 0.361 4.788 3.321 1.00 97.31 92 GLY A O 1
ATOM 677 N N . LEU A 1 93 ? -0.494 5.577 1.393 1.00 97.19 93 LEU A N 1
ATOM 678 C CA . LEU A 1 93 ? -1.267 6.653 2.027 1.00 97.19 93 LEU A CA 1
ATOM 679 C C . LEU A 1 93 ? -2.372 6.097 2.930 1.00 97.19 93 LEU A C 1
ATOM 681 O O . LEU A 1 93 ? -2.562 6.583 4.047 1.00 97.19 93 LEU A O 1
ATOM 685 N N . GLY A 1 94 ? -3.075 5.057 2.475 1.00 97.69 94 GLY A N 1
ATOM 686 C CA . GLY A 1 94 ? -4.100 4.380 3.260 1.00 97.69 94 GLY A CA 1
ATOM 687 C C . GLY A 1 94 ? -3.527 3.746 4.529 1.00 97.69 94 GLY A C 1
ATOM 688 O O . GLY A 1 94 ? -4.020 4.010 5.627 1.00 97.69 94 GLY A O 1
ATOM 689 N N . ALA A 1 95 ? -2.450 2.966 4.412 1.00 97.75 95 ALA A N 1
ATOM 690 C CA . ALA A 1 95 ? -1.808 2.305 5.546 1.00 97.75 95 ALA A CA 1
ATOM 691 C C . ALA A 1 95 ? -1.224 3.310 6.548 1.00 97.75 95 ALA A C 1
ATOM 693 O O . ALA A 1 95 ? -1.426 3.153 7.753 1.00 97.75 95 ALA A O 1
ATOM 694 N N . LEU A 1 96 ? -0.563 4.372 6.072 1.00 97.88 96 LEU A N 1
ATOM 695 C CA . LEU A 1 96 ? -0.040 5.435 6.932 1.00 97.88 96 LEU A CA 1
ATOM 696 C C . LEU A 1 96 ? -1.170 6.172 7.663 1.00 97.88 96 LEU A C 1
ATOM 698 O O . LEU A 1 96 ? -1.084 6.386 8.870 1.00 97.88 96 LEU A O 1
ATOM 702 N N . GLY A 1 97 ? -2.254 6.524 6.970 1.00 97.38 97 GLY A N 1
ATOM 703 C CA . GLY A 1 97 ? -3.401 7.182 7.596 1.00 97.38 97 GLY A CA 1
ATOM 704 C C . GLY A 1 97 ? -4.079 6.312 8.659 1.00 97.38 97 GLY A C 1
ATOM 705 O O . GLY A 1 97 ? -4.373 6.798 9.753 1.00 97.38 97 GLY A O 1
ATOM 706 N N . LEU A 1 98 ? -4.228 5.005 8.401 1.00 97.12 98 LEU A N 1
ATOM 707 C CA . LEU A 1 98 ? -4.708 4.043 9.402 1.00 97.12 98 LEU A CA 1
ATOM 708 C C . LEU A 1 98 ? -3.755 3.931 10.599 1.00 97.12 98 LEU A C 1
ATOM 710 O O . LEU A 1 98 ? -4.218 3.884 11.739 1.00 97.12 98 LEU A O 1
ATOM 714 N N . LEU A 1 99 ? -2.440 3.918 10.364 1.00 97.56 99 LEU A N 1
ATOM 715 C CA . LEU A 1 99 ? -1.432 3.874 11.426 1.00 97.56 99 LEU A CA 1
ATOM 716 C C . LEU A 1 99 ? -1.488 5.121 12.320 1.00 97.56 99 LEU A C 1
ATOM 718 O O . LEU A 1 99 ? -1.387 5.012 13.542 1.00 97.56 99 LEU A O 1
ATOM 722 N N . LEU A 1 100 ? -1.690 6.292 11.713 1.00 97.25 100 LEU A N 1
ATOM 723 C CA . LEU A 1 100 ? -1.811 7.582 12.396 1.00 97.25 100 LEU A CA 1
ATOM 724 C C . LEU A 1 100 ? -3.208 7.835 12.984 1.00 97.25 100 LEU A C 1
ATOM 726 O O . LEU A 1 100 ? -3.427 8.874 13.607 1.00 97.25 100 LEU A O 1
ATOM 730 N N . ASN A 1 101 ? -4.152 6.908 12.796 1.00 93.88 101 ASN A N 1
ATOM 731 C CA . ASN A 1 101 ? -5.552 7.041 13.195 1.00 93.88 101 ASN A CA 1
ATOM 732 C C . ASN A 1 101 ? -6.221 8.316 12.632 1.00 93.88 101 ASN A C 1
ATOM 734 O O . ASN A 1 101 ? -6.987 8.999 13.315 1.00 93.88 101 ASN A O 1
ATOM 738 N N . ARG A 1 102 ? -5.897 8.667 11.381 1.00 90.06 102 ARG A N 1
ATOM 739 C CA . ARG A 1 102 ? -6.405 9.847 10.663 1.00 90.06 102 ARG A CA 1
ATOM 740 C C . ARG A 1 102 ? -7.282 9.418 9.496 1.00 90.06 102 ARG A C 1
ATOM 742 O O . ARG A 1 102 ? -6.961 8.451 8.820 1.00 90.06 102 ARG A O 1
ATOM 749 N N . ALA A 1 103 ? -8.370 10.160 9.261 1.00 79.81 103 ALA A N 1
ATOM 750 C CA . ALA A 1 103 ? -9.277 9.961 8.124 1.00 79.81 103 ALA A CA 1
ATOM 751 C C . ALA A 1 103 ? -9.654 8.480 7.892 1.00 79.81 103 ALA A C 1
ATOM 753 O O . ALA A 1 103 ? -9.700 8.001 6.762 1.00 79.81 103 ALA A O 1
ATOM 754 N N . THR A 1 104 ? -9.932 7.750 8.976 1.00 83.69 104 THR A N 1
ATOM 755 C CA . THR A 1 104 ? -10.106 6.290 8.986 1.00 83.69 104 THR A CA 1
ATOM 756 C C . THR A 1 104 ? -11.079 5.716 7.943 1.00 83.69 104 THR A C 1
ATOM 758 O O . THR A 1 104 ? -10.741 4.664 7.395 1.00 83.69 104 THR A O 1
ATOM 761 N N . PRO A 1 105 ? -12.235 6.325 7.595 1.00 93.38 105 PRO A N 1
ATOM 762 C CA . PRO A 1 105 ? -13.081 5.789 6.524 1.00 93.38 105 PRO A CA 1
ATOM 763 C C . PRO A 1 105 ? -12.426 5.919 5.142 1.00 93.38 105 PRO A C 1
ATOM 765 O O . PRO A 1 105 ? -12.395 4.943 4.394 1.00 93.38 105 PRO A O 1
ATOM 768 N N . LEU A 1 106 ? -11.830 7.076 4.831 1.00 95.62 106 LEU A N 1
ATOM 769 C CA . LEU A 1 106 ? -11.102 7.294 3.578 1.00 95.62 106 LEU A CA 1
ATOM 770 C C . LEU A 1 106 ? -9.899 6.354 3.484 1.00 95.62 106 LEU A C 1
ATOM 772 O O . LEU A 1 106 ? -9.713 5.693 2.472 1.00 95.62 106 LEU A O 1
ATOM 776 N N . CYS A 1 107 ? -9.108 6.240 4.549 1.00 95.94 107 CYS A N 1
ATOM 777 C CA . CYS A 1 107 ? -7.935 5.374 4.558 1.00 95.94 107 CYS A CA 1
ATOM 778 C C . CYS A 1 107 ? -8.300 3.893 4.418 1.00 95.94 107 CYS A C 1
ATOM 780 O O . CYS A 1 107 ? -7.585 3.171 3.731 1.00 95.94 107 CYS A O 1
ATOM 782 N N . ASN A 1 108 ? -9.425 3.442 4.994 1.00 95.44 108 ASN A N 1
ATOM 783 C CA . ASN A 1 108 ? -9.936 2.096 4.724 1.00 95.44 108 ASN A CA 1
ATOM 784 C C . ASN A 1 108 ? -10.344 1.930 3.250 1.00 95.44 108 ASN A C 1
ATOM 786 O O . ASN A 1 108 ? -10.023 0.905 2.660 1.00 95.44 108 ASN A O 1
ATOM 790 N N . ALA A 1 109 ? -11.000 2.921 2.636 1.00 96.94 109 ALA A N 1
ATOM 791 C CA . ALA A 1 109 ? -11.322 2.865 1.209 1.00 96.94 109 ALA A CA 1
ATOM 792 C C . ALA A 1 109 ? -10.054 2.799 0.338 1.00 96.94 109 ALA A C 1
ATOM 794 O O . ALA A 1 109 ? -9.979 1.975 -0.566 1.00 96.94 109 ALA A O 1
ATOM 795 N N . LEU A 1 110 ? -9.030 3.601 0.651 1.00 97.62 110 LEU A N 1
ATOM 796 C CA . LEU A 1 110 ? -7.756 3.613 -0.075 1.00 97.62 110 LEU A CA 1
ATOM 797 C C . LEU A 1 110 ? -7.038 2.260 -0.027 1.00 97.62 110 LEU A C 1
ATOM 799 O O . LEU A 1 110 ? -6.581 1.794 -1.065 1.00 97.62 110 LEU A O 1
ATOM 803 N N . VAL A 1 111 ? -6.961 1.604 1.139 1.00 97.56 111 VAL A N 1
ATOM 804 C CA . VAL A 1 111 ? -6.295 0.289 1.225 1.00 97.56 111 VAL A CA 1
ATOM 805 C C . VAL A 1 111 ? -7.068 -0.805 0.488 1.00 97.56 111 VAL A C 1
ATOM 807 O O . VAL A 1 111 ? -6.446 -1.676 -0.107 1.00 97.56 111 VAL A O 1
ATOM 810 N N . TRP A 1 112 ? -8.402 -0.751 0.456 1.00 97.94 112 TRP A N 1
ATOM 811 C CA . TRP A 1 112 ? -9.192 -1.685 -0.354 1.00 97.94 112 TRP A CA 1
ATOM 812 C C . TRP A 1 112 ? -9.048 -1.425 -1.850 1.00 97.94 112 TRP A C 1
ATOM 814 O O . TRP A 1 112 ? -8.926 -2.375 -2.612 1.00 97.94 112 TRP A O 1
ATOM 824 N N . LEU A 1 113 ? -9.008 -0.157 -2.268 1.00 97.56 113 LEU A N 1
ATOM 825 C CA . LEU A 1 113 ? -8.714 0.197 -3.656 1.00 97.56 113 LEU A CA 1
ATOM 826 C C . LEU A 1 113 ? -7.316 -0.272 -4.063 1.00 97.56 113 LEU A C 1
ATOM 828 O O . LEU A 1 113 ? -7.163 -0.795 -5.158 1.00 97.56 113 LEU A O 1
ATOM 832 N N . ALA A 1 114 ? -6.320 -0.148 -3.181 1.00 97.12 114 ALA A N 1
ATOM 833 C CA . ALA A 1 114 ? -4.976 -0.658 -3.441 1.00 97.12 114 ALA A CA 1
ATOM 834 C C . ALA A 1 114 ? -4.995 -2.165 -3.742 1.00 97.12 114 ALA A C 1
ATOM 836 O O . ALA A 1 114 ? -4.441 -2.582 -4.746 1.00 97.12 114 ALA A O 1
ATOM 837 N N . ALA A 1 115 ? -5.712 -2.958 -2.943 1.00 95.94 115 ALA A N 1
ATOM 838 C CA . ALA A 1 115 ? -5.843 -4.407 -3.136 1.00 95.94 115 ALA A CA 1
ATOM 839 C C . ALA A 1 115 ? -6.656 -4.838 -4.374 1.00 95.94 115 ALA A C 1
ATOM 841 O O . ALA A 1 115 ? -6.776 -6.027 -4.635 1.00 95.94 115 ALA A O 1
ATOM 842 N N . ILE A 1 116 ? -7.290 -3.900 -5.085 1.00 95.12 116 ILE A N 1
ATOM 843 C CA . ILE A 1 116 ? -7.955 -4.169 -6.370 1.00 95.12 116 ILE A CA 1
ATOM 844 C C . ILE A 1 116 ? -7.010 -3.860 -7.539 1.00 95.12 116 ILE A C 1
ATOM 846 O O . ILE A 1 116 ? -7.185 -4.392 -8.632 1.00 95.12 116 ILE A O 1
ATOM 850 N N . VAL A 1 117 ? -6.040 -2.968 -7.324 1.00 91.69 117 VAL A N 1
ATOM 851 C CA . VAL A 1 117 ? -5.074 -2.549 -8.346 1.00 91.69 117 VAL A CA 1
ATOM 852 C C . VAL A 1 117 ? -4.018 -3.629 -8.607 1.00 91.69 117 VAL A C 1
ATOM 854 O O . VAL A 1 117 ? -3.595 -3.766 -9.752 1.00 91.69 117 VAL A O 1
ATOM 857 N N . GLU A 1 118 ? -3.626 -4.377 -7.574 1.00 88.44 118 GLU A N 1
ATOM 858 C CA . GLU A 1 118 ? -2.691 -5.519 -7.596 1.00 88.44 118 GLU A CA 1
ATOM 859 C C . GLU A 1 118 ? -3.334 -6.718 -6.890 1.00 88.44 118 GLU A C 1
ATOM 861 O O . GLU A 1 118 ? -3.297 -7.837 -7.450 1.00 88.44 118 GLU A O 1
#

pLDDT: mean 87.53, std 12.48, range [44.81, 98.38]